Protein AF-A0A7C0ZDI9-F1 (afdb_monomer_lite)

Secondary structure (DSSP, 8-state):
----------SSHHHHTT-EEEESS-BSSEEEEEETTEEEEEE-SSS-B-TT-EEE-

Radius of gyration: 11.37 Å; chains: 1; bounding box: 24×15×37 Å

Structure (mmCIF, N/CA/C/O backbone):
data_AF-A0A7C0ZDI9-F1
#
_entry.id   AF-A0A7C0ZDI9-F1
#
loop_
_atom_site.group_PDB
_atom_site.id
_atom_site.type_symbol
_atom_si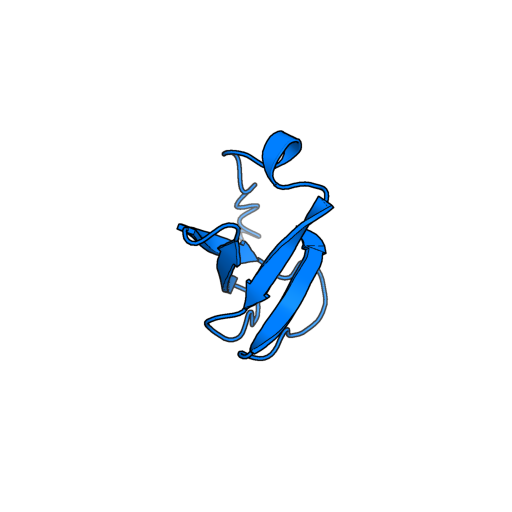te.label_atom_id
_atom_site.label_alt_id
_atom_site.label_comp_id
_atom_site.label_asym_id
_atom_site.label_entity_id
_atom_site.label_seq_id
_atom_site.pdbx_PDB_ins_code
_atom_site.Cartn_x
_atom_site.Cartn_y
_atom_site.Cartn_z
_atom_site.occupancy
_atom_site.B_iso_or_equiv
_atom_site.auth_seq_id
_atom_site.auth_comp_id
_atom_site.auth_asym_id
_atom_site.auth_atom_id
_atom_site.pdbx_PDB_model_num
ATOM 1 N N . MET A 1 1 ? 10.859 -1.793 26.072 1.00 41.31 1 MET A N 1
ATOM 2 C CA . MET A 1 1 ? 9.616 -2.396 25.535 1.00 41.31 1 MET A CA 1
ATOM 3 C C . MET A 1 1 ? 9.270 -1.709 24.221 1.00 41.31 1 MET A C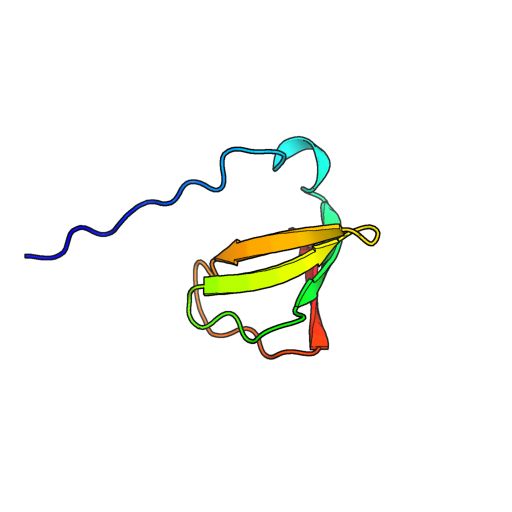 1
ATOM 5 O O . MET A 1 1 ? 9.624 -0.550 24.077 1.00 41.31 1 MET A O 1
ATOM 9 N N . ALA A 1 2 ? 8.603 -2.440 23.320 1.00 47.91 2 ALA A N 1
ATOM 10 C CA . ALA A 1 2 ? 8.250 -2.125 21.926 1.00 47.91 2 ALA A CA 1
ATOM 11 C C . ALA A 1 2 ? 9.375 -2.315 20.881 1.00 47.91 2 ALA A C 1
ATOM 13 O O . ALA A 1 2 ? 10.214 -1.435 20.698 1.00 47.91 2 ALA A O 1
ATOM 14 N N . PRO A 1 3 ? 9.386 -3.433 20.126 1.00 45.84 3 PRO A N 1
ATOM 15 C CA . PRO A 1 3 ? 10.036 -3.449 18.829 1.00 45.84 3 PRO A CA 1
ATOM 16 C C . PRO A 1 3 ? 9.085 -2.760 17.848 1.00 45.84 3 PRO A C 1
ATOM 18 O O . PRO A 1 3 ? 8.172 -3.390 17.314 1.00 45.84 3 PRO A O 1
ATOM 21 N N . THR A 1 4 ? 9.255 -1.461 17.602 1.00 44.16 4 THR A N 1
ATOM 22 C CA . THR A 1 4 ? 8.558 -0.805 16.489 1.00 44.16 4 THR A CA 1
ATOM 23 C C . THR A 1 4 ? 9.187 -1.337 15.212 1.00 44.16 4 THR A C 1
ATOM 25 O O . THR A 1 4 ? 10.170 -0.812 14.691 1.00 44.16 4 THR A O 1
ATOM 28 N N . LYS A 1 5 ? 8.667 -2.479 14.760 1.00 47.91 5 LYS A N 1
ATOM 29 C CA . LYS A 1 5 ? 9.080 -3.160 13.546 1.00 47.91 5 LYS A CA 1
ATOM 30 C C . LYS A 1 5 ? 8.862 -2.189 12.394 1.00 47.91 5 LYS A C 1
ATOM 32 O O . LYS A 1 5 ? 7.748 -2.004 11.910 1.00 47.91 5 LYS A O 1
ATOM 37 N N . ARG A 1 6 ? 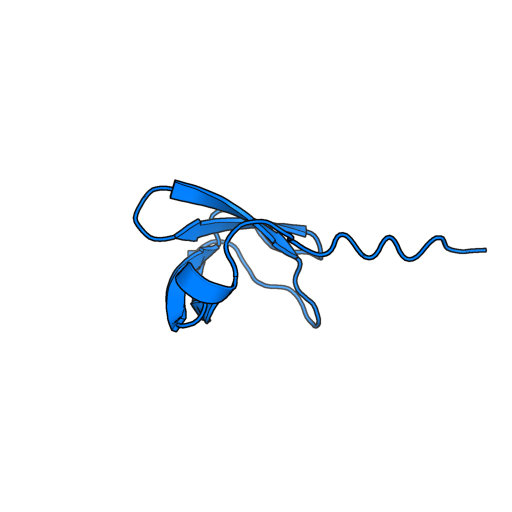9.944 -1.521 11.996 1.00 53.56 6 ARG A N 1
ATOM 38 C CA . ARG A 1 6 ? 10.072 -0.832 10.716 1.00 53.56 6 ARG A CA 1
ATOM 39 C C . ARG A 1 6 ? 10.054 -1.917 9.648 1.00 53.56 6 ARG A C 1
ATOM 41 O O . ARG A 1 6 ? 11.097 -2.372 9.189 1.00 53.56 6 ARG A O 1
ATOM 48 N N . MET A 1 7 ? 8.862 -2.389 9.298 1.00 47.94 7 MET A N 1
ATOM 49 C CA . MET A 1 7 ? 8.658 -3.128 8.060 1.00 47.94 7 MET A CA 1
ATOM 50 C C . MET A 1 7 ? 8.679 -2.096 6.940 1.00 47.94 7 MET A C 1
ATOM 52 O O . MET A 1 7 ? 7.657 -1.620 6.471 1.00 47.94 7 MET A O 1
ATOM 56 N N . ARG A 1 8 ? 9.908 -1.697 6.610 1.00 43.72 8 ARG A N 1
ATOM 57 C CA . ARG A 1 8 ? 10.274 -0.987 5.395 1.00 43.72 8 ARG A CA 1
ATOM 58 C C . ARG A 1 8 ? 9.714 -1.842 4.259 1.00 43.72 8 ARG A C 1
ATOM 60 O O . ARG A 1 8 ? 10.205 -2.955 4.066 1.00 43.72 8 ARG A O 1
ATOM 67 N N . VAL A 1 9 ? 8.646 -1.390 3.607 1.00 43.69 9 VAL A N 1
ATOM 68 C CA . VAL A 1 9 ? 8.110 -2.046 2.411 1.00 43.69 9 VAL A CA 1
ATOM 69 C C . VAL A 1 9 ? 9.202 -1.874 1.358 1.00 43.69 9 VAL A C 1
ATOM 71 O O . VAL A 1 9 ? 9.409 -0.795 0.821 1.00 43.69 9 VAL A O 1
ATOM 74 N N . LYS A 1 10 ? 10.067 -2.884 1.240 1.00 48.34 10 LYS A N 1
ATOM 75 C CA . LYS A 1 10 ? 11.383 -2.780 0.591 1.00 48.34 10 LYS A CA 1
ATOM 76 C C . LYS A 1 10 ? 11.384 -3.332 -0.832 1.00 48.34 10 LYS A C 1
ATOM 78 O O . LYS A 1 10 ? 12.428 -3.736 -1.332 1.00 48.34 10 LYS A O 1
ATOM 83 N N . THR A 1 11 ? 10.226 -3.380 -1.468 1.00 42.47 11 THR A N 1
ATOM 84 C CA . THR A 1 11 ? 10.064 -3.979 -2.790 1.00 42.47 11 THR A CA 1
ATOM 85 C C . THR A 1 11 ? 9.090 -3.119 -3.578 1.00 42.47 11 THR A C 1
ATOM 87 O O . THR A 1 11 ? 7.888 -3.277 -3.418 1.00 42.47 11 THR A O 1
ATOM 90 N N . GLY A 1 12 ? 9.621 -2.180 -4.369 1.00 48.19 12 GLY A N 1
ATOM 91 C CA . GLY A 1 12 ? 8.875 -1.518 -5.444 1.00 48.19 12 GLY A CA 1
ATOM 92 C C . GLY A 1 12 ? 8.435 -0.068 -5.234 1.00 48.19 12 GLY A C 1
ATOM 93 O O . GLY A 1 12 ? 7.753 0.429 -6.117 1.00 48.19 12 GLY A O 1
ATOM 94 N N . PHE A 1 13 ? 8.803 0.616 -4.137 1.00 56.62 13 PHE A N 1
ATOM 95 C CA . PHE A 1 13 ? 8.340 1.995 -3.882 1.00 56.62 13 PHE A CA 1
ATOM 96 C C . PHE A 1 13 ? 8.633 2.922 -5.074 1.00 56.62 13 PHE A C 1
ATOM 98 O O . PHE A 1 13 ? 7.701 3.489 -5.601 1.00 56.62 13 PHE A O 1
ATOM 105 N N . GLU A 1 14 ? 9.836 2.902 -5.654 1.00 58.78 14 GLU A N 1
ATOM 106 C CA . GLU A 1 14 ? 10.180 3.772 -6.800 1.00 58.78 14 GLU A CA 1
ATOM 107 C C . GLU A 1 14 ? 9.293 3.586 -8.051 1.00 58.78 14 GLU A C 1
ATOM 109 O O . GLU A 1 14 ? 9.188 4.495 -8.868 1.00 58.78 14 GLU A O 1
ATOM 114 N N . ALA A 1 15 ? 8.680 2.410 -8.227 1.00 60.09 15 ALA A N 1
ATOM 115 C CA . ALA A 1 15 ? 7.782 2.121 -9.350 1.00 60.09 15 ALA A CA 1
ATOM 116 C C . ALA A 1 15 ? 6.299 2.300 -8.990 1.00 60.09 15 ALA A C 1
ATOM 118 O O . ALA A 1 15 ? 5.480 2.511 -9.877 1.00 60.09 15 ALA A O 1
ATOM 119 N N . LEU A 1 16 ? 5.958 2.194 -7.703 1.00 65.19 16 LEU A N 1
ATOM 120 C CA . LEU A 1 16 ? 4.600 2.367 -7.197 1.00 65.19 16 LEU A CA 1
ATOM 121 C C . LEU A 1 16 ? 4.342 3.809 -6.734 1.00 65.19 16 LEU A C 1
ATOM 123 O O . LEU A 1 16 ? 3.188 4.211 -6.698 1.00 65.19 16 LEU A O 1
ATOM 127 N N . GLU A 1 17 ? 5.380 4.585 -6.417 1.00 66.62 17 GLU A N 1
ATOM 128 C CA . GLU A 1 17 ? 5.327 5.998 -6.030 1.00 66.62 17 GLU A CA 1
ATOM 129 C C . GLU A 1 17 ? 4.622 6.807 -7.124 1.00 66.62 17 GLU A C 1
ATOM 131 O O . GLU A 1 17 ? 5.143 7.005 -8.223 1.00 66.62 17 GLU A O 1
ATOM 136 N N . GLY A 1 18 ? 3.404 7.262 -6.829 1.00 73.19 18 GLY A N 1
ATOM 137 C CA . GLY A 1 18 ? 2.545 7.963 -7.788 1.00 73.19 18 GLY A CA 1
ATOM 138 C C . GLY A 1 18 ? 1.568 7.077 -8.573 1.00 73.19 18 GLY A C 1
ATOM 139 O O . GLY A 1 18 ? 0.688 7.611 -9.258 1.00 73.19 18 GLY A O 1
ATOM 140 N N . CYS A 1 19 ? 1.638 5.752 -8.433 1.00 78.81 19 CYS A N 1
ATOM 141 C CA . CYS A 1 19 ? 0.583 4.851 -8.884 1.00 78.81 19 CYS A CA 1
ATOM 142 C C . CYS A 1 19 ? -0.623 4.927 -7.942 1.00 78.81 19 CYS A C 1
ATOM 144 O O . CYS A 1 19 ? -0.513 4.996 -6.715 1.00 78.81 19 CYS A O 1
ATOM 146 N N . ARG A 1 20 ? -1.815 4.905 -8.543 1.00 83.12 20 ARG A N 1
ATOM 147 C CA . ARG A 1 20 ? -3.082 4.884 -7.811 1.00 83.12 20 ARG A CA 1
ATOM 148 C C . ARG A 1 20 ? -3.471 3.447 -7.518 1.00 83.12 20 ARG A C 1
ATOM 150 O O . ARG A 1 20 ? -3.533 2.612 -8.421 1.00 83.12 20 ARG A O 1
ATOM 157 N N . GLY A 1 21 ? -3.758 3.183 -6.256 1.00 86.62 21 GLY A N 1
ATOM 158 C CA . GLY A 1 21 ? -4.304 1.925 -5.793 1.00 86.62 21 GLY A CA 1
ATOM 159 C C . GLY A 1 21 ? -5.590 2.118 -5.014 1.00 86.62 21 GLY A C 1
ATOM 160 O O . GLY A 1 21 ? -6.033 3.232 -4.747 1.00 86.62 21 GLY A O 1
ATOM 161 N N . VAL A 1 22 ? -6.181 1.001 -4.617 1.00 87.62 22 VAL A N 1
ATOM 162 C CA . VAL A 1 22 ? -7.357 0.971 -3.748 1.00 87.62 22 VAL A CA 1
ATOM 163 C C . VAL A 1 22 ? -7.042 0.092 -2.552 1.00 87.62 22 VAL A C 1
ATOM 165 O O . VAL A 1 22 ? -6.578 -1.034 -2.725 1.00 87.62 22 VAL A O 1
ATOM 168 N N . ALA A 1 23 ? -7.292 0.578 -1.341 1.00 88.25 23 ALA A N 1
ATOM 169 C CA . ALA A 1 23 ? -7.237 -0.246 -0.142 1.00 88.25 23 ALA A CA 1
ATOM 170 C C . ALA A 1 23 ? -8.292 -1.350 -0.250 1.00 88.25 23 ALA A C 1
ATOM 172 O O . ALA A 1 23 ? -9.484 -1.074 -0.268 1.00 88.25 23 ALA A O 1
ATOM 173 N N . VAL A 1 24 ? -7.875 -2.608 -0.367 1.00 89.12 24 VAL A N 1
ATOM 174 C CA . VAL A 1 24 ? -8.813 -3.743 -0.425 1.00 89.12 24 VAL A CA 1
ATOM 175 C C . VAL A 1 24 ? -9.147 -4.270 0.962 1.00 89.12 24 VAL A C 1
ATOM 177 O O . VAL A 1 24 ? -10.174 -4.911 1.143 1.00 89.12 24 VAL A O 1
ATOM 180 N N . THR A 1 25 ? -8.296 -3.984 1.944 1.00 86.56 25 THR A N 1
ATOM 181 C CA . THR A 1 25 ? -8.562 -4.227 3.360 1.00 86.56 25 THR A CA 1
ATOM 182 C C . THR A 1 25 ? -8.225 -2.967 4.152 1.00 86.56 25 THR A C 1
ATOM 184 O O . THR A 1 25 ? -7.387 -2.182 3.704 1.00 86.56 25 THR A O 1
ATOM 187 N N . PRO A 1 26 ? -8.859 -2.729 5.312 1.00 84.38 26 PRO A N 1
ATOM 188 C CA . PRO A 1 26 ? -8.597 -1.526 6.092 1.00 84.38 26 PRO A CA 1
ATOM 189 C C . PRO A 1 26 ? -7.162 -1.529 6.646 1.00 84.38 26 PRO A C 1
ATOM 191 O O . PRO A 1 26 ? -6.756 -2.462 7.343 1.00 84.38 26 PRO A O 1
ATOM 194 N N . LEU A 1 27 ? -6.385 -0.474 6.380 1.00 81.12 27 LEU A N 1
ATOM 195 C CA . LEU A 1 27 ? -5.018 -0.332 6.885 1.00 81.12 27 LEU A CA 1
ATOM 196 C C . LEU A 1 27 ? -5.067 0.269 8.292 1.00 81.12 27 LEU A C 1
ATOM 198 O O . LEU A 1 27 ? -5.101 1.489 8.454 1.00 81.12 27 LEU A O 1
ATOM 202 N N . LYS A 1 28 ? -5.049 -0.593 9.316 1.00 71.75 28 LYS A N 1
ATOM 203 C CA . LYS A 1 28 ? -5.052 -0.179 10.733 1.00 71.75 28 LYS A CA 1
ATOM 204 C C . LYS A 1 28 ? -4.074 -0.998 11.592 1.00 71.75 28 LYS A C 1
ATOM 206 O O . LYS A 1 28 ? -4.498 -1.894 12.320 1.00 71.75 28 LYS A O 1
ATOM 211 N N . PRO A 1 29 ? -2.750 -0.751 11.560 1.00 72.25 29 PRO A N 1
ATOM 212 C CA . PRO A 1 29 ? -1.978 0.101 10.651 1.00 72.25 29 PRO A CA 1
ATOM 213 C C . PRO A 1 29 ? -1.438 -0.671 9.438 1.00 72.25 29 PRO A C 1
ATOM 215 O O . PRO A 1 29 ? -0.754 -0.097 8.606 1.00 72.25 29 PRO A O 1
ATOM 218 N N . TYR A 1 30 ? -1.681 -1.979 9.351 1.00 78.12 30 TYR A N 1
ATOM 219 C CA . TYR A 1 30 ? -1.306 -2.807 8.206 1.00 78.12 30 TYR A CA 1
ATOM 220 C C . TYR A 1 30 ? -2.565 -3.212 7.462 1.00 78.12 30 TYR A C 1
ATOM 222 O O . TYR A 1 30 ? -3.573 -3.507 8.096 1.00 78.12 30 TYR A O 1
ATOM 230 N N . GLY A 1 31 ? -2.469 -3.284 6.146 1.00 81.69 31 GLY A N 1
ATOM 231 C CA . GLY A 1 31 ? -3.529 -3.801 5.300 1.00 81.69 31 GLY A CA 1
ATOM 232 C C . GLY A 1 31 ? -2.986 -4.150 3.926 1.00 81.69 31 GLY A C 1
ATOM 233 O O . GLY A 1 31 ? -1.773 -4.250 3.710 1.00 81.69 31 GLY A O 1
ATOM 234 N N . GLU A 1 32 ? -3.906 -4.360 3.007 1.00 86.62 32 GLU A N 1
ATOM 235 C CA . GLU A 1 32 ? -3.643 -4.749 1.637 1.00 86.62 32 GLU A CA 1
ATOM 236 C C . GLU A 1 32 ? -4.251 -3.700 0.717 1.00 86.62 32 GLU A C 1
ATOM 238 O O . GLU A 1 32 ? -5.376 -3.235 0.905 1.00 86.62 32 GLU A O 1
ATOM 243 N N . VAL A 1 33 ? -3.478 -3.319 -0.286 1.00 85.56 33 VAL A N 1
ATOM 244 C CA . VAL A 1 33 ? -3.863 -2.371 -1.321 1.00 85.56 33 VAL A CA 1
ATOM 245 C C . VAL A 1 33 ? -3.727 -3.065 -2.662 1.00 85.56 33 VAL A C 1
ATOM 247 O O . VAL A 1 33 ? -2.853 -3.905 -2.857 1.00 85.56 33 VAL A O 1
ATOM 250 N N . ARG A 1 34 ? -4.601 -2.731 -3.599 1.00 86.62 34 ARG A N 1
ATOM 251 C CA . ARG A 1 34 ? -4.533 -3.211 -4.969 1.00 86.62 34 ARG A CA 1
ATOM 252 C C . ARG A 1 34 ? -4.035 -2.087 -5.857 1.00 86.62 34 ARG A C 1
ATOM 254 O O . ARG A 1 34 ? -4.730 -1.086 -5.999 1.00 86.62 34 ARG A O 1
ATOM 261 N N . VAL A 1 35 ? -2.858 -2.256 -6.445 1.00 85.00 35 VAL A N 1
ATOM 262 C CA . VAL A 1 35 ? -2.200 -1.268 -7.313 1.00 85.00 35 VAL A CA 1
ATOM 263 C C . VAL A 1 35 ? -1.941 -1.938 -8.654 1.00 85.00 35 VAL A C 1
ATOM 265 O O . VAL A 1 35 ? -1.444 -3.058 -8.682 1.00 85.00 35 VAL A O 1
ATOM 268 N N . GLU A 1 36 ? -2.368 -1.309 -9.751 1.00 83.75 36 GLU A N 1
ATOM 269 C CA . GLU A 1 36 ? -2.216 -1.840 -11.123 1.00 83.75 36 GLU A CA 1
ATOM 270 C C . GLU A 1 36 ? -2.712 -3.290 -11.323 1.00 83.75 36 GLU A C 1
ATOM 272 O O . GLU A 1 36 ? -2.280 -4.017 -12.211 1.00 83.75 36 GLU A O 1
ATOM 277 N N . GLY A 1 37 ? -3.680 -3.717 -10.506 1.00 83.44 37 GLY A N 1
ATOM 278 C CA . GLY A 1 37 ? -4.246 -5.065 -10.554 1.00 83.44 37 GLY A CA 1
ATOM 279 C C . GLY A 1 37 ? -3.542 -6.092 -9.662 1.00 83.44 37 GLY A C 1
ATOM 280 O O . GLY A 1 37 ? -4.098 -7.176 -9.484 1.00 83.44 37 GLY A O 1
ATOM 281 N N . GLU A 1 38 ? -2.421 -5.737 -9.039 1.00 83.75 38 GLU A N 1
ATOM 282 C CA . GLU A 1 38 ? -1.665 -6.567 -8.100 1.00 83.75 38 GLU A CA 1
ATOM 283 C C . GLU A 1 38 ? -2.002 -6.232 -6.643 1.00 83.75 38 GLU A C 1
ATOM 285 O O . GLU A 1 38 ? -2.296 -5.086 -6.306 1.00 83.75 38 GLU A O 1
ATOM 290 N N . PHE A 1 39 ? -1.959 -7.238 -5.767 1.00 84.38 39 PHE A N 1
ATOM 291 C CA . PHE A 1 39 ? -2.202 -7.075 -4.334 1.00 84.38 39 PHE A CA 1
ATOM 292 C C . PHE A 1 39 ? -0.885 -6.867 -3.591 1.00 84.38 39 PHE A C 1
ATOM 294 O O . PHE A 1 39 ? 0.001 -7.721 -3.606 1.00 84.38 39 PHE A O 1
ATOM 301 N N . TRP A 1 40 ? -0.789 -5.743 -2.897 1.00 81.62 40 TRP A N 1
ATOM 302 C CA . TRP A 1 40 ? 0.387 -5.302 -2.170 1.00 81.62 40 TRP A CA 1
ATOM 303 C C . TRP A 1 40 ? 0.061 -5.116 -0.699 1.00 81.62 40 TRP A C 1
ATOM 305 O O . TRP A 1 40 ? -0.987 -4.593 -0.329 1.00 81.62 40 TRP A O 1
ATOM 315 N N . ARG A 1 41 ? 0.990 -5.510 0.170 1.00 77.69 41 ARG A N 1
ATOM 316 C CA . ARG A 1 41 ? 0.847 -5.288 1.606 1.00 77.69 41 ARG A CA 1
ATOM 317 C C . ARG A 1 41 ? 1.415 -3.925 1.971 1.00 77.69 41 ARG A C 1
ATOM 319 O O . ARG A 1 41 ? 2.620 -3.708 1.857 1.00 77.69 41 ARG A O 1
ATOM 326 N N . ALA A 1 42 ? 0.554 -3.043 2.456 1.00 75.12 42 ALA A N 1
ATOM 327 C CA . ALA A 1 42 ? 0.901 -1.677 2.809 1.00 75.12 42 ALA A CA 1
ATOM 328 C C . ALA A 1 42 ? 0.709 -1.424 4.307 1.00 75.12 42 ALA A C 1
ATOM 330 O O . ALA A 1 42 ? 0.031 -2.166 5.028 1.00 75.12 42 ALA A O 1
ATOM 331 N N . ARG A 1 43 ? 1.360 -0.368 4.787 1.00 75.69 43 ARG A N 1
ATOM 332 C CA . ARG A 1 43 ? 1.238 0.100 6.161 1.00 75.69 43 ARG A CA 1
ATOM 333 C C . ARG A 1 43 ? 0.867 1.578 6.139 1.00 75.69 43 ARG A C 1
ATOM 335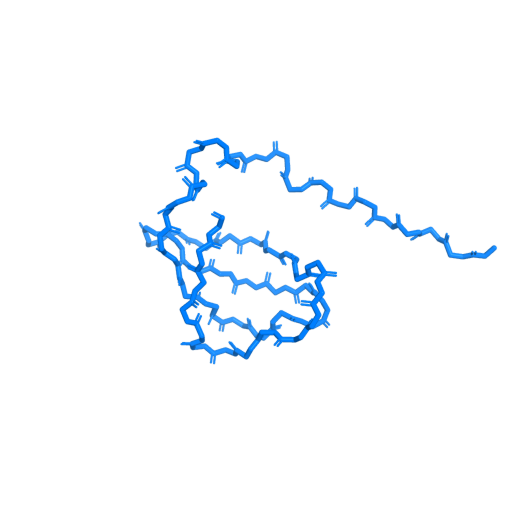 O O . ARG A 1 43 ? 1.592 2.361 5.540 1.00 75.69 43 ARG A O 1
ATOM 342 N N . ALA A 1 44 ? -0.208 1.940 6.826 1.00 70.69 44 ALA A N 1
ATOM 343 C CA . ALA A 1 44 ? -0.518 3.325 7.133 1.00 70.69 44 ALA A CA 1
ATOM 344 C C . ALA A 1 44 ? 0.547 3.869 8.103 1.00 70.69 44 ALA A C 1
ATOM 346 O O . ALA A 1 44 ? 0.767 3.303 9.182 1.00 70.69 44 ALA A O 1
ATOM 347 N N . GLU A 1 45 ? 1.254 4.922 7.687 1.00 66.75 45 GLU A N 1
ATOM 348 C CA . GLU A 1 45 ? 2.214 5.633 8.543 1.00 66.75 45 GLU A CA 1
ATOM 349 C C . GLU A 1 45 ? 1.476 6.398 9.645 1.00 66.75 45 GLU A C 1
ATOM 351 O O . GLU A 1 45 ? 1.838 6.280 10.817 1.00 66.75 45 GLU A O 1
ATOM 356 N N . GLU A 1 46 ? 0.390 7.087 9.288 1.00 56.19 46 GLU A N 1
ATOM 357 C CA . GLU A 1 46 ? -0.465 7.834 10.208 1.00 56.19 46 GLU A CA 1
ATOM 358 C C . GLU A 1 46 ? -1.937 7.702 9.797 1.00 56.19 46 GLU A C 1
ATOM 360 O O . GLU A 1 46 ? -2.279 7.790 8.619 1.00 56.19 46 GLU A O 1
ATOM 365 N N . GLY A 1 47 ? -2.810 7.489 10.784 1.00 67.25 47 GLY A N 1
ATOM 366 C CA . GLY A 1 47 ? -4.248 7.326 10.572 1.00 67.25 47 GLY A CA 1
ATOM 367 C C . GLY A 1 47 ? -4.691 5.900 10.240 1.00 67.25 47 GLY A C 1
ATOM 368 O O . GLY A 1 47 ? -3.922 4.938 10.286 1.00 67.25 47 GLY A O 1
ATOM 369 N N . GLU A 1 48 ? -5.982 5.778 9.954 1.00 76.06 48 GLU A N 1
ATOM 370 C CA . GLU A 1 48 ? -6.623 4.558 9.485 1.00 76.06 48 GLU A CA 1
ATOM 371 C C . GLU A 1 48 ? -7.159 4.787 8.076 1.00 76.06 48 GLU A C 1
ATOM 373 O O . GLU A 1 48 ? -7.844 5.775 7.829 1.00 76.06 48 GLU A O 1
ATOM 378 N N . ILE A 1 49 ? -6.839 3.881 7.154 1.00 80.50 49 ILE A N 1
ATOM 379 C CA . ILE A 1 49 ? -7.388 3.921 5.796 1.00 80.50 49 ILE A CA 1
ATOM 380 C C . ILE A 1 49 ? -8.447 2.833 5.712 1.00 80.50 49 ILE A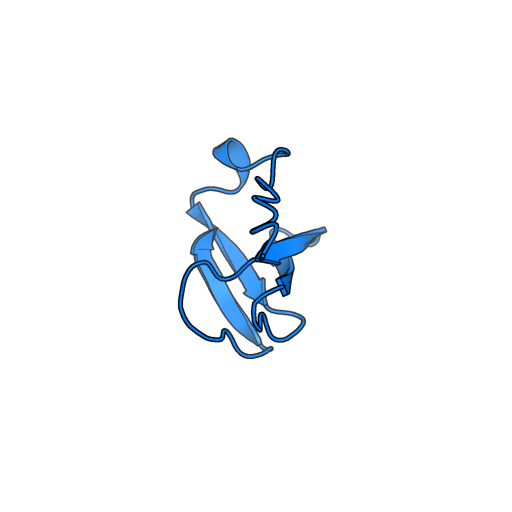 C 1
ATOM 382 O O . ILE A 1 49 ? -8.169 1.668 6.004 1.00 80.50 49 ILE A O 1
ATOM 386 N N . GLU A 1 50 ? -9.667 3.214 5.359 1.00 83.50 50 GLU A N 1
ATOM 387 C CA . GLU A 1 50 ? -10.780 2.281 5.220 1.00 83.50 50 GLU A CA 1
ATOM 388 C C . GLU A 1 50 ? -10.668 1.478 3.921 1.00 83.50 50 GLU A C 1
ATOM 390 O O . GLU A 1 50 ? -10.069 1.924 2.938 1.00 83.50 50 GLU A O 1
ATOM 395 N N . GLU A 1 51 ? -11.258 0.283 3.905 1.00 87.75 51 GLU A N 1
ATOM 396 C CA . GLU A 1 51 ? -11.397 -0.476 2.663 1.00 87.75 51 GLU A CA 1
ATOM 397 C C . GLU A 1 51 ? -12.187 0.324 1.616 1.00 87.75 51 GLU A C 1
ATOM 399 O O . GLU A 1 51 ? -13.084 1.102 1.934 1.00 87.75 51 GLU A O 1
ATOM 404 N N . GLY A 1 52 ? -11.823 0.161 0.351 1.00 87.00 52 GLY A N 1
ATOM 405 C CA . GLY A 1 52 ? -12.372 0.918 -0.767 1.00 87.00 52 GLY A CA 1
ATOM 406 C C . GLY A 1 52 ? -11.803 2.329 -0.919 1.00 87.00 52 GLY A C 1
ATOM 407 O O . GLY A 1 52 ? -12.121 2.980 -1.910 1.00 87.00 52 GLY A O 1
ATOM 408 N N . SER A 1 53 ? -10.949 2.801 -0.002 1.00 84.06 53 SER A N 1
ATOM 409 C CA . SER A 1 53 ? -10.307 4.111 -0.152 1.00 84.06 53 SER A CA 1
ATOM 410 C C . SER A 1 53 ? -9.254 4.085 -1.254 1.00 84.06 53 SER A C 1
ATOM 412 O O . SER A 1 53 ? -8.379 3.214 -1.286 1.00 84.06 53 SER A O 1
ATOM 414 N N . GLU A 1 54 ? -9.321 5.067 -2.147 1.00 84.69 54 GLU A N 1
ATOM 415 C CA . GLU A 1 54 ? -8.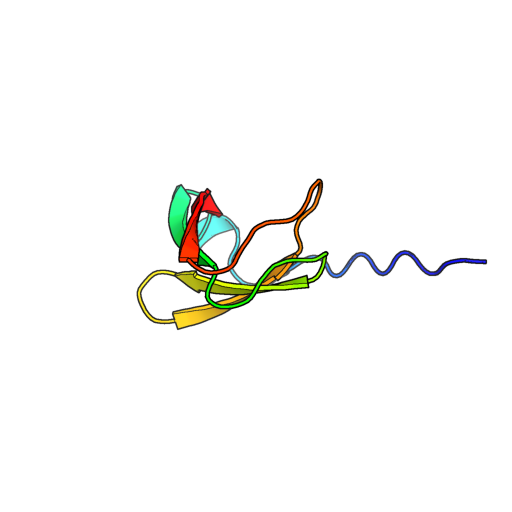278 5.313 -3.136 1.00 84.69 54 GLU A CA 1
ATOM 416 C C . GLU A 1 54 ? -7.028 5.838 -2.426 1.00 84.69 54 GLU A C 1
ATOM 418 O O . GLU A 1 54 ? -7.076 6.824 -1.690 1.00 84.69 54 GLU A O 1
ATOM 423 N N . ILE A 1 55 ? -5.904 5.162 -2.642 1.00 79.38 55 ILE A N 1
ATOM 424 C CA . ILE A 1 55 ? -4.606 5.528 -2.081 1.00 79.38 55 ILE A CA 1
ATOM 425 C C . ILE A 1 55 ? -3.626 5.803 -3.210 1.00 79.38 55 ILE A C 1
ATOM 427 O O . ILE A 1 55 ? -3.710 5.230 -4.297 1.00 79.38 55 ILE A O 1
ATOM 431 N N . ILE A 1 56 ? -2.679 6.685 -2.937 1.00 80.38 56 ILE A N 1
ATOM 432 C CA . ILE A 1 56 ? -1.513 6.907 -3.784 1.00 80.38 56 ILE A CA 1
ATOM 433 C C . ILE A 1 56 ? -0.341 6.381 -2.968 1.00 80.38 56 ILE A C 1
ATOM 435 O O . ILE A 1 56 ? -0.215 6.750 -1.797 1.00 80.38 56 ILE A O 1
ATOM 439 N N . VAL A 1 57 ? 0.418 5.452 -3.547 1.00 73.50 57 VAL A N 1
ATOM 440 C CA . VAL A 1 57 ? 1.621 4.908 -2.903 1.00 73.50 57 VAL A CA 1
ATOM 441 C C . VAL A 1 57 ? 2.710 5.971 -2.887 1.00 73.50 57 VAL A C 1
ATOM 443 O O . VAL A 1 57 ? 2.832 6.707 -3.897 1.00 73.50 57 VAL A O 1
#

pLDDT: mean 71.44, std 15.32, range [41.31, 89.12]

Foldseek 3Di:
DDPPPPPPVPPQCVPQQFFKWFFQAKPPQWGWIQTPNDIDIDGHPDDIHHGRDIDRD

Sequence (57 aa):
MAPTKRMRVKTGFEALEGCRGVAVTPLKPYGEVRVEGEFWRARAEEGEIEEGSEIIV